Protein AF-A0AAJ3PS61-F1 (afdb_monomer)

pLDDT: mean 83.4, std 12.31, range [49.28, 97.06]

Structure (mmCIF, N/CA/C/O backbone):
data_AF-A0AAJ3PS61-F1
#
_entry.id   AF-A0AAJ3PS61-F1
#
loop_
_atom_site.group_PDB
_atom_site.id
_atom_site.type_symbol
_atom_site.label_atom_id
_atom_site.label_alt_id
_atom_site.label_comp_id
_atom_site.label_asym_id
_atom_site.label_entity_id
_atom_site.label_seq_id
_atom_site.pdbx_PDB_ins_code
_atom_site.Cartn_x
_atom_site.Cartn_y
_atom_site.Cartn_z
_atom_site.occupancy
_atom_site.B_iso_or_equiv
_atom_site.auth_seq_id
_atom_site.auth_comp_id
_atom_site.auth_asym_id
_atom_site.auth_atom_id
_atom_site.pdbx_PDB_model_num
ATOM 1 N N . MET A 1 1 ? -0.400 17.934 -6.095 1.00 53.47 1 MET A N 1
ATOM 2 C CA . MET A 1 1 ? -0.092 17.389 -7.440 1.00 53.47 1 MET A CA 1
ATOM 3 C C . MET A 1 1 ? 1.399 17.132 -7.706 1.00 53.47 1 MET A C 1
ATOM 5 O O . MET A 1 1 ? 1.685 16.376 -8.622 1.00 53.47 1 MET A O 1
ATOM 9 N N . SER A 1 2 ? 2.352 17.680 -6.938 1.00 78.00 2 SER A N 1
ATOM 10 C CA . SER A 1 2 ? 3.796 17.466 -7.177 1.00 78.00 2 SER A CA 1
ATOM 11 C C . SER A 1 2 ? 4.283 16.036 -6.894 1.00 78.00 2 SER A C 1
ATOM 13 O O . SER A 1 2 ? 5.060 15.501 -7.675 1.00 78.00 2 SER A O 1
ATOM 15 N N . GLY A 1 3 ? 3.783 15.394 -5.829 1.00 83.69 3 GLY A N 1
ATOM 16 C CA . GLY A 1 3 ? 4.259 14.072 -5.393 1.00 83.69 3 GLY A CA 1
ATOM 17 C C . GLY A 1 3 ? 4.089 12.958 -6.431 1.00 83.69 3 GLY A C 1
ATOM 18 O O . GLY A 1 3 ? 5.010 12.180 -6.636 1.00 83.69 3 GLY A O 1
ATOM 19 N N . ARG A 1 4 ? 2.959 12.922 -7.153 1.00 88.44 4 ARG A N 1
ATOM 20 C CA . ARG A 1 4 ? 2.720 11.913 -8.202 1.00 88.44 4 ARG A CA 1
ATOM 21 C C . ARG A 1 4 ? 3.699 12.050 -9.367 1.00 88.44 4 ARG A C 1
ATOM 23 O O . ARG A 1 4 ? 4.222 11.052 -9.835 1.00 88.44 4 ARG A O 1
ATOM 30 N N . ARG A 1 5 ? 3.942 13.281 -9.830 1.00 94.19 5 ARG A N 1
ATOM 31 C CA . ARG A 1 5 ? 4.874 13.545 -10.938 1.00 94.19 5 ARG A CA 1
ATOM 32 C C . ARG A 1 5 ? 6.308 13.190 -10.562 1.00 94.19 5 ARG A C 1
ATOM 34 O O . ARG A 1 5 ? 6.982 12.545 -11.348 1.00 94.19 5 ARG A O 1
ATOM 41 N N . LEU A 1 6 ? 6.738 13.571 -9.359 1.00 91.94 6 LEU A N 1
ATOM 42 C CA . LEU A 1 6 ? 8.051 13.188 -8.842 1.00 91.94 6 LEU A CA 1
ATOM 43 C C . LEU A 1 6 ? 8.185 11.663 -8.721 1.00 91.94 6 LEU A C 1
ATOM 45 O O . LEU A 1 6 ? 9.195 11.110 -9.130 1.00 91.94 6 LEU A O 1
ATOM 49 N N . SER A 1 7 ? 7.165 10.988 -8.184 1.00 92.50 7 SER A N 1
ATOM 50 C CA . SER A 1 7 ? 7.176 9.529 -8.053 1.00 92.50 7 SER A CA 1
ATOM 51 C C . SER A 1 7 ? 7.250 8.838 -9.415 1.00 92.50 7 SER A C 1
ATOM 53 O O . SER A 1 7 ? 8.038 7.915 -9.570 1.00 92.50 7 SER A O 1
ATOM 55 N N . GLN A 1 8 ? 6.510 9.323 -10.417 1.00 94.38 8 GLN A N 1
ATOM 56 C CA . GLN A 1 8 ? 6.593 8.780 -11.772 1.00 94.38 8 GLN A CA 1
ATOM 57 C C . GLN A 1 8 ? 7.993 8.962 -12.371 1.00 94.38 8 GLN A C 1
ATOM 59 O O . GLN A 1 8 ? 8.545 8.025 -12.925 1.00 94.38 8 GLN A O 1
ATOM 64 N N . GLU A 1 9 ? 8.599 10.137 -12.203 1.00 95.69 9 GLU A N 1
ATOM 65 C CA . GLU A 1 9 ? 9.947 10.404 -12.712 1.00 95.69 9 GLU A CA 1
ATOM 66 C C . GLU A 1 9 ? 11.004 9.489 -12.070 1.00 95.69 9 GLU A C 1
ATOM 68 O O . GLU A 1 9 ? 11.905 9.006 -12.751 1.00 95.69 9 GLU A O 1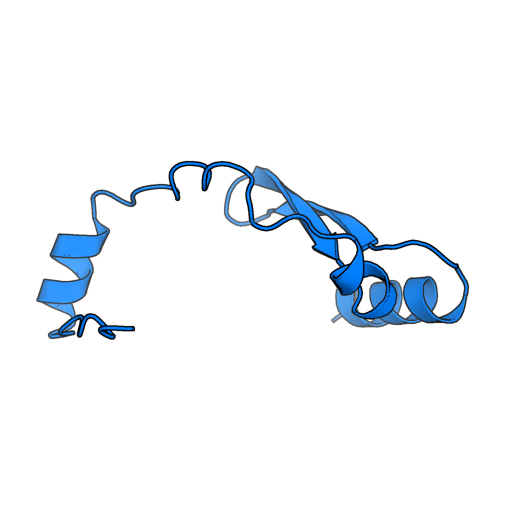
ATOM 73 N N . ILE A 1 10 ? 10.896 9.240 -10.759 1.00 94.69 10 ILE A N 1
ATOM 74 C CA . ILE A 1 10 ? 11.782 8.305 -10.053 1.00 94.69 10 ILE A CA 1
ATOM 75 C C . ILE A 1 10 ? 11.566 6.890 -10.586 1.00 94.69 10 ILE A C 1
ATOM 77 O O . ILE A 1 10 ? 12.537 6.226 -10.925 1.00 94.69 10 ILE A O 1
ATOM 81 N N . TYR A 1 11 ? 10.309 6.459 -10.712 1.00 94.62 11 TYR A N 1
ATOM 82 C CA . TYR A 1 11 ? 9.973 5.163 -11.292 1.00 94.62 11 TYR A CA 1
ATOM 83 C C . TYR A 1 11 ? 10.589 5.003 -12.694 1.00 94.62 11 TYR A C 1
ATOM 85 O O . TYR A 1 11 ? 11.265 4.019 -12.968 1.00 94.62 11 TYR A O 1
ATOM 93 N N . ASP A 1 12 ? 10.428 5.982 -13.579 1.00 96.38 12 ASP A N 1
ATOM 94 C CA . ASP A 1 12 ? 10.877 5.860 -14.970 1.00 96.38 12 ASP A CA 1
ATOM 95 C C . ASP A 1 12 ? 12.409 5.895 -15.121 1.00 96.38 12 ASP A C 1
ATOM 97 O O . ASP A 1 12 ? 12.945 5.381 -16.104 1.00 96.38 12 ASP A O 1
ATOM 101 N N . ARG A 1 13 ? 13.126 6.519 -14.176 1.00 97.06 13 ARG A N 1
ATOM 102 C CA . ARG A 1 13 ? 14.571 6.790 -14.302 1.00 97.06 13 ARG A CA 1
ATOM 103 C C . ARG A 1 13 ? 15.468 5.975 -13.389 1.00 97.06 13 ARG A C 1
ATOM 105 O O . ARG A 1 13 ? 16.684 6.013 -13.577 1.00 97.06 13 ARG A O 1
ATOM 112 N N . THR A 1 14 ? 14.912 5.289 -12.400 1.00 95.38 14 THR A N 1
ATOM 113 C CA . THR A 1 14 ? 15.686 4.460 -11.478 1.00 95.38 14 THR A CA 1
ATOM 114 C C . THR A 1 14 ? 15.106 3.057 -11.389 1.00 95.38 14 THR A C 1
ATOM 116 O O . THR A 1 14 ? 13.997 2.765 -11.840 1.00 95.38 14 THR A O 1
ATOM 119 N N . ASP A 1 15 ? 15.890 2.165 -10.806 1.00 94.50 15 ASP A N 1
ATOM 120 C CA . ASP A 1 15 ? 15.516 0.809 -10.427 1.00 94.50 15 ASP A CA 1
ATOM 121 C C . ASP A 1 15 ? 15.064 0.721 -8.963 1.00 94.50 15 ASP A C 1
ATOM 123 O O . ASP A 1 15 ? 14.927 -0.372 -8.430 1.00 94.50 15 ASP A O 1
ATOM 127 N N . PHE A 1 16 ? 14.806 1.860 -8.310 1.00 94.81 16 PHE A N 1
ATOM 128 C CA . PHE A 1 16 ? 14.351 1.862 -6.925 1.00 94.81 16 PHE A CA 1
ATOM 129 C C . PHE A 1 16 ? 13.012 1.144 -6.783 1.00 94.81 16 PHE A C 1
ATOM 131 O O . PHE A 1 16 ? 12.104 1.318 -7.593 1.00 94.81 16 PHE A O 1
ATOM 138 N N . ASP A 1 17 ? 12.879 0.416 -5.681 1.00 94.19 17 ASP A N 1
ATOM 139 C CA . ASP A 1 17 ? 11.683 -0.352 -5.335 1.00 94.19 17 ASP A CA 1
ATOM 140 C C . ASP A 1 17 ? 10.570 0.504 -4.719 1.00 94.19 17 ASP A C 1
ATOM 142 O O . ASP A 1 17 ? 9.420 0.077 -4.616 1.00 94.19 17 ASP A O 1
ATOM 146 N N . GLY A 1 18 ? 10.884 1.733 -4.303 1.00 92.88 18 GLY A N 1
ATOM 147 C CA . GLY A 1 18 ? 9.923 2.609 -3.653 1.00 92.88 18 GLY A CA 1
ATOM 148 C C . GLY A 1 18 ? 10.510 3.909 -3.118 1.00 92.88 18 GLY A C 1
ATOM 149 O O . GLY A 1 18 ? 11.668 4.251 -3.359 1.00 92.88 18 GLY A O 1
ATOM 150 N N . ILE A 1 19 ? 9.686 4.647 -2.374 1.00 94.00 19 ILE A N 1
ATOM 151 C CA . ILE A 1 19 ? 10.041 5.927 -1.752 1.00 94.00 19 ILE A CA 1
ATOM 152 C C . ILE A 1 19 ? 9.688 5.892 -0.266 1.00 94.00 19 ILE A C 1
ATOM 154 O O . ILE A 1 19 ? 8.540 5.638 0.101 1.00 94.00 19 ILE A O 1
ATOM 158 N N . LEU A 1 20 ? 10.656 6.243 0.582 1.00 93.12 20 LEU A N 1
ATOM 159 C CA . LEU A 1 20 ? 10.421 6.554 1.991 1.00 93.12 20 LEU A CA 1
ATOM 160 C C . LEU A 1 20 ? 9.954 8.003 2.149 1.00 93.12 20 LEU A C 1
ATOM 162 O O . LEU A 1 20 ? 10.553 8.928 1.600 1.00 93.12 20 LE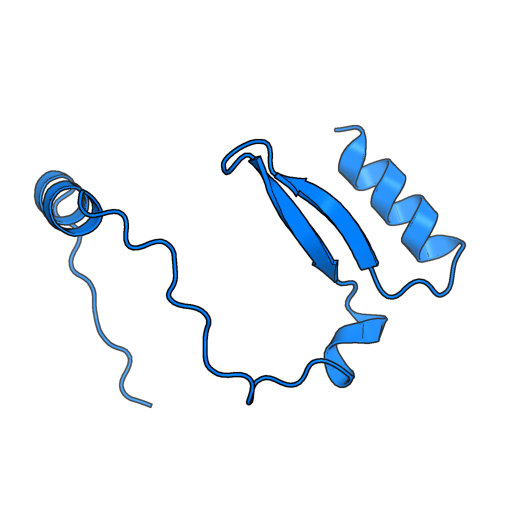U A O 1
ATOM 166 N N . TYR A 1 21 ? 8.899 8.215 2.929 1.00 89.62 21 TYR A N 1
ATOM 167 C CA . TYR A 1 21 ? 8.369 9.543 3.219 1.00 89.62 21 TYR A CA 1
ATOM 168 C C . TYR A 1 21 ? 7.810 9.628 4.639 1.00 89.62 21 TYR A C 1
ATOM 170 O O . TYR A 1 21 ? 7.446 8.6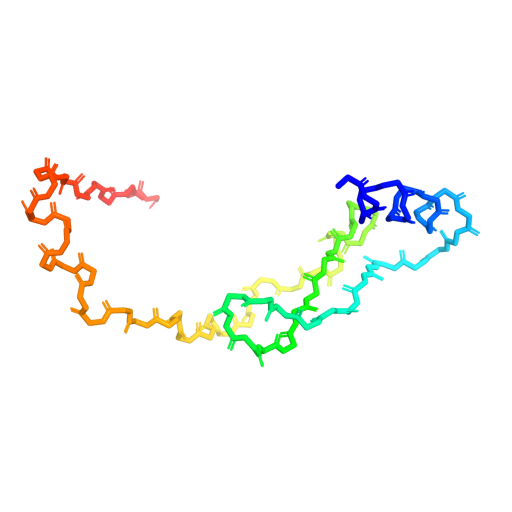29 5.254 1.00 89.62 21 TYR A O 1
ATOM 178 N N . MET A 1 22 ? 7.704 10.848 5.161 1.00 91.44 22 MET A N 1
ATOM 179 C CA . MET A 1 22 ? 6.994 11.103 6.414 1.00 91.44 22 MET A CA 1
ATOM 180 C C . MET A 1 22 ? 5.507 11.315 6.131 1.00 91.44 22 MET A C 1
ATOM 182 O O . MET A 1 22 ? 5.128 12.236 5.401 1.00 91.44 22 MET A O 1
ATOM 186 N N . SER A 1 23 ? 4.650 10.472 6.707 1.00 85.88 23 SER A N 1
ATOM 187 C CA . SER A 1 23 ? 3.201 10.632 6.597 1.00 85.88 23 SER A CA 1
ATOM 188 C C . SER A 1 23 ? 2.753 11.917 7.275 1.00 85.88 23 SER A C 1
ATOM 190 O O . SER A 1 23 ? 2.999 12.132 8.456 1.00 85.88 23 SER A O 1
ATOM 192 N N . ARG A 1 24 ? 2.003 12.747 6.550 1.00 86.88 24 ARG A N 1
ATOM 193 C CA . ARG A 1 24 ? 1.400 13.961 7.116 1.00 86.88 24 ARG A CA 1
ATOM 194 C C . ARG A 1 24 ? 0.249 13.678 8.082 1.00 86.88 24 ARG A C 1
ATOM 196 O O . ARG A 1 24 ? -0.105 14.561 8.850 1.00 86.88 24 ARG A O 1
ATOM 203 N N . ILE A 1 25 ? -0.354 12.491 8.006 1.00 84.38 25 ILE A N 1
ATOM 204 C CA . ILE A 1 25 ? -1.518 12.118 8.822 1.00 84.38 25 ILE A CA 1
ATOM 205 C C . ILE A 1 25 ? -1.058 11.585 10.177 1.00 84.38 25 ILE A C 1
ATOM 207 O O . ILE A 1 25 ? -1.606 11.949 11.209 1.00 84.38 25 ILE A O 1
ATOM 211 N N . THR A 1 26 ? -0.043 10.720 10.172 1.00 83.62 26 THR A N 1
ATOM 212 C CA . THR A 1 26 ? 0.409 10.004 11.374 1.00 83.62 26 THR A CA 1
ATOM 213 C C . THR A 1 26 ? 1.756 10.489 11.899 1.00 83.62 26 THR A C 1
ATOM 215 O O . THR A 1 26 ? 2.160 10.070 12.979 1.00 83.62 26 THR A O 1
ATOM 218 N N . ASN A 1 27 ? 2.466 11.335 11.145 1.00 85.00 27 ASN A N 1
ATOM 219 C CA . ASN A 1 27 ? 3.841 11.759 11.417 1.00 85.00 27 ASN A CA 1
ATOM 220 C C . ASN A 1 27 ? 4.827 10.589 11.605 1.00 85.00 27 ASN A C 1
ATOM 222 O O . ASN A 1 27 ? 5.828 10.710 12.307 1.00 85.00 27 ASN A O 1
ATOM 226 N N . LYS A 1 28 ? 4.538 9.439 10.982 1.00 85.75 28 LYS A N 1
ATOM 227 C CA . LYS A 1 28 ? 5.395 8.245 10.981 1.00 85.75 28 LYS A CA 1
ATOM 228 C C . LYS A 1 28 ? 6.100 8.088 9.634 1.00 85.75 28 LYS A C 1
ATOM 230 O O . LYS A 1 28 ? 5.595 8.570 8.618 1.00 85.75 28 LYS A O 1
ATOM 235 N N . GLN A 1 29 ? 7.239 7.395 9.630 1.00 89.69 29 GLN A N 1
ATOM 236 C CA . GLN A 1 29 ? 7.860 6.938 8.387 1.00 89.69 29 GLN A CA 1
ATOM 237 C C . GLN A 1 29 ? 6.931 5.945 7.683 1.00 89.69 29 GLN A C 1
ATOM 239 O O . GLN A 1 29 ? 6.405 5.018 8.299 1.00 89.69 29 GLN A O 1
ATOM 244 N N . CYS A 1 30 ? 6.728 6.167 6.393 1.00 90.12 30 CYS A N 1
ATOM 245 C CA . CYS A 1 30 ? 5.958 5.316 5.504 1.00 90.12 30 CYS A CA 1
ATOM 246 C C . CYS A 1 30 ? 6.771 5.037 4.242 1.00 90.12 30 CYS A C 1
ATOM 248 O O . CYS A 1 30 ? 7.656 5.812 3.873 1.00 90.12 30 CYS A O 1
ATOM 250 N N . VAL A 1 31 ? 6.438 3.937 3.574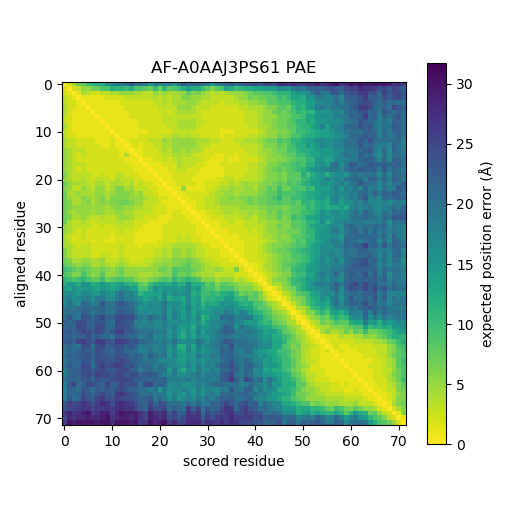 1.00 90.00 31 VAL A N 1
ATOM 251 C CA . VAL A 1 31 ? 7.013 3.563 2.285 1.00 90.00 31 VAL A CA 1
ATOM 252 C C . VAL A 1 31 ? 5.901 3.468 1.246 1.00 90.00 31 VAL A C 1
ATOM 254 O O . VAL A 1 31 ? 4.840 2.907 1.514 1.00 90.00 31 VAL A O 1
ATOM 257 N N . ALA A 1 32 ? 6.132 4.048 0.072 1.00 91.00 32 ALA A N 1
ATOM 258 C CA . ALA A 1 32 ? 5.367 3.757 -1.133 1.00 91.00 32 ALA A CA 1
ATOM 259 C C . ALA A 1 32 ? 6.183 2.761 -1.957 1.00 91.00 32 ALA A C 1
ATOM 261 O O . ALA A 1 32 ? 7.296 3.092 -2.356 1.00 91.00 32 ALA A O 1
ATOM 262 N N . VAL A 1 33 ? 5.654 1.559 -2.171 1.00 92.75 33 VAL A N 1
AT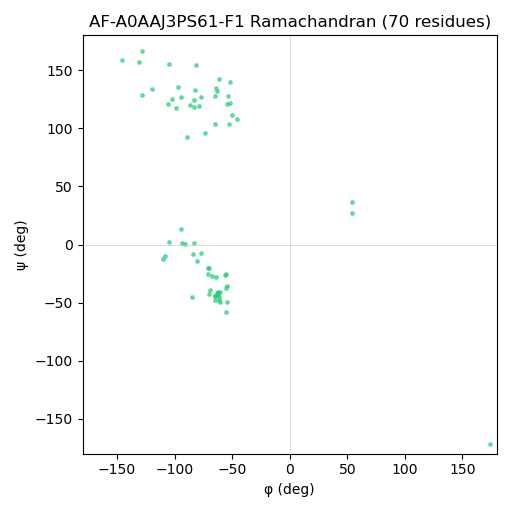OM 263 C CA . VAL A 1 33 ? 6.321 0.496 -2.935 1.00 92.75 33 VAL A CA 1
ATOM 264 C C . VAL A 1 33 ? 5.794 0.512 -4.365 1.00 92.75 33 VAL A C 1
ATOM 266 O O . VAL A 1 33 ? 4.587 0.650 -4.580 1.00 92.75 33 VAL A O 1
ATOM 269 N N . TYR A 1 34 ? 6.691 0.404 -5.336 1.00 94.62 34 TYR A N 1
ATOM 270 C CA . TYR A 1 34 ? 6.333 0.279 -6.741 1.00 94.62 34 TYR A CA 1
ATOM 271 C C . TYR A 1 34 ? 5.957 -1.160 -7.100 1.00 94.62 34 TYR A C 1
ATOM 273 O O . TYR A 1 34 ? 6.417 -2.115 -6.482 1.00 94.62 34 TYR A O 1
ATOM 281 N N . ASP A 1 35 ? 5.148 -1.316 -8.143 1.00 92.31 35 ASP A N 1
ATOM 282 C CA . ASP A 1 35 ? 4.695 -2.615 -8.654 1.00 92.31 35 ASP A CA 1
ATOM 283 C C . ASP A 1 35 ? 5.852 -3.567 -9.004 1.00 92.31 35 ASP A C 1
ATOM 285 O O . ASP A 1 35 ? 5.783 -4.752 -8.689 1.00 92.31 35 ASP A O 1
ATOM 289 N N . ARG A 1 36 ? 6.959 -3.057 -9.558 1.00 92.88 36 ARG A N 1
ATOM 290 C CA . ARG A 1 36 ? 8.157 -3.864 -9.867 1.00 92.88 36 ARG A CA 1
ATOM 291 C C . ARG A 1 36 ? 8.721 -4.637 -8.666 1.00 92.88 36 ARG A C 1
ATOM 293 O O . ARG A 1 36 ? 9.361 -5.665 -8.857 1.00 92.88 36 ARG A O 1
ATOM 300 N N . ALA A 1 37 ? 8.476 -4.149 -7.450 1.00 91.81 37 ALA A N 1
ATOM 301 C CA . ALA A 1 37 ? 9.012 -4.691 -6.209 1.00 91.81 37 ALA A CA 1
ATOM 302 C C . ALA A 1 37 ? 7.977 -5.483 -5.398 1.00 91.81 37 ALA A C 1
ATOM 304 O O . ALA A 1 37 ? 8.277 -5.963 -4.310 1.00 91.81 37 ALA A O 1
ATOM 305 N N . THR A 1 38 ? 6.743 -5.652 -5.882 1.00 87.56 38 THR A N 1
ATOM 306 C CA . THR A 1 38 ? 5.709 -6.325 -5.076 1.00 87.56 38 THR A CA 1
ATOM 307 C C . THR A 1 38 ? 5.997 -7.806 -4.860 1.00 87.56 38 THR A C 1
ATOM 309 O O . THR A 1 38 ? 5.561 -8.369 -3.864 1.00 87.56 38 THR A O 1
ATOM 312 N N . ALA A 1 39 ? 6.734 -8.441 -5.775 1.00 87.00 39 ALA A N 1
ATOM 313 C CA . ALA A 1 39 ? 7.081 -9.858 -5.682 1.00 87.00 39 ALA A CA 1
ATOM 314 C C . ALA A 1 39 ? 8.091 -10.174 -4.564 1.00 87.00 39 ALA A C 1
ATOM 316 O O . ALA A 1 39 ? 8.179 -11.326 -4.150 1.00 87.00 39 ALA A O 1
ATOM 317 N N . SER A 1 40 ? 8.845 -9.182 -4.080 1.00 83.25 40 SER A N 1
ATOM 318 C CA . SER A 1 40 ? 9.801 -9.344 -2.976 1.00 83.25 40 SER A CA 1
ATOM 319 C C . SER A 1 40 ? 9.204 -9.007 -1.606 1.00 83.25 40 SER A C 1
ATOM 321 O O . SER A 1 40 ? 9.904 -9.086 -0.598 1.00 83.25 40 SER A O 1
ATOM 323 N N . LEU A 1 41 ? 7.921 -8.634 -1.545 1.00 81.69 41 LEU A N 1
ATOM 324 C CA . LEU A 1 41 ? 7.239 -8.367 -0.284 1.00 81.69 41 LEU A CA 1
ATOM 325 C C . LEU A 1 41 ? 6.830 -9.682 0.384 1.00 81.69 41 LEU A C 1
ATOM 327 O O . LEU A 1 41 ? 6.010 -10.434 -0.139 1.00 81.69 41 LEU A O 1
ATOM 331 N N . GLU A 1 42 ? 7.358 -9.926 1.580 1.00 78.38 42 GLU A N 1
ATOM 332 C CA . GLU A 1 42 ? 6.912 -11.024 2.432 1.00 78.38 42 GLU A CA 1
ATOM 333 C C . GLU A 1 42 ? 5.674 -10.598 3.230 1.00 78.38 42 GLU A C 1
ATOM 335 O O . GLU A 1 42 ? 5.714 -9.662 4.033 1.00 78.38 42 GLU A O 1
ATOM 340 N N . ALA A 1 43 ? 4.557 -11.293 3.009 1.00 69.56 43 ALA A N 1
ATOM 341 C CA . ALA A 1 43 ? 3.307 -11.073 3.740 1.00 69.56 43 ALA A CA 1
ATOM 342 C C . ALA A 1 43 ? 3.248 -11.828 5.083 1.00 69.56 43 ALA A C 1
ATOM 344 O O . ALA A 1 43 ? 2.340 -11.587 5.873 1.00 69.56 43 ALA A O 1
ATOM 345 N N . ASP A 1 44 ? 4.224 -12.701 5.352 1.00 68.31 44 ASP A N 1
ATOM 346 C CA . ASP A 1 44 ? 4.274 -13.553 6.549 1.00 68.31 44 ASP A CA 1
ATOM 347 C C . ASP A 1 44 ? 4.848 -12.838 7.784 1.00 68.31 44 ASP A C 1
ATOM 349 O O . ASP A 1 44 ? 4.947 -13.417 8.869 1.00 68.31 44 ASP A O 1
ATOM 353 N N . SER A 1 45 ? 5.206 -11.557 7.654 1.00 64.06 45 SER A N 1
ATOM 354 C CA . SER A 1 45 ? 5.516 -10.721 8.811 1.00 64.06 45 SER A CA 1
ATOM 355 C C . SER A 1 45 ? 4.261 -10.570 9.679 1.00 64.06 45 SER A C 1
ATOM 357 O O . SER A 1 45 ? 3.183 -10.301 9.138 1.00 64.06 45 SER A O 1
ATOM 359 N N . PRO A 1 46 ? 4.356 -10.716 11.017 1.00 64.62 46 PRO A N 1
ATOM 360 C CA . PRO A 1 46 ? 3.212 -10.503 11.888 1.00 64.62 46 PRO A CA 1
ATOM 361 C C . PRO A 1 46 ? 2.658 -9.111 11.610 1.00 64.62 46 PRO A C 1
ATOM 363 O O . PRO A 1 46 ? 3.384 -8.120 11.720 1.00 64.62 46 PRO A O 1
ATOM 366 N N . ALA A 1 47 ? 1.383 -9.050 11.215 1.00 63.59 47 ALA A N 1
ATOM 367 C CA . ALA A 1 47 ? 0.709 -7.791 10.957 1.00 63.59 47 ALA A CA 1
ATOM 368 C C . ALA A 1 47 ? 0.945 -6.881 12.165 1.00 63.59 47 ALA A C 1
ATOM 370 O O . ALA A 1 47 ? 0.482 -7.172 13.270 1.00 63.59 47 ALA A O 1
ATOM 371 N N . LEU A 1 48 ? 1.728 -5.815 11.969 1.00 62.69 48 LEU A N 1
ATOM 372 C CA . LEU A 1 48 ? 1.898 -4.802 12.998 1.00 62.69 48 LEU A CA 1
ATOM 373 C C . LEU A 1 48 ? 0.497 -4.350 13.384 1.00 62.69 48 LEU A C 1
ATOM 375 O O . LEU A 1 48 ? -0.285 -4.018 12.490 1.00 62.69 48 LEU A O 1
ATOM 379 N N . ASP A 1 49 ? 0.196 -4.365 14.686 1.00 60.25 49 ASP A N 1
ATOM 380 C CA . ASP A 1 49 ? -1.095 -3.932 15.215 1.00 60.25 49 ASP A CA 1
ATOM 381 C C . ASP A 1 49 ? -1.456 -2.607 14.533 1.00 60.25 49 ASP A C 1
ATOM 383 O O . ASP A 1 49 ? -0.813 -1.569 14.752 1.00 60.25 49 ASP A O 1
ATOM 387 N N . LEU A 1 50 ? -2.442 -2.667 13.629 1.00 59.44 50 LEU A N 1
ATOM 388 C CA . LEU A 1 50 ? -2.966 -1.483 12.969 1.00 59.44 50 LEU A CA 1
ATOM 389 C C . LEU A 1 50 ? -3.319 -0.506 14.078 1.00 59.44 50 LEU A C 1
ATOM 391 O O . LEU A 1 50 ? -3.822 -0.923 15.121 1.00 59.44 50 LEU A O 1
ATOM 395 N N . ILE A 1 51 ? -3.040 0.784 13.871 1.00 62.50 51 ILE A N 1
ATOM 396 C CA . ILE A 1 51 ? -3.400 1.812 14.847 1.00 62.50 51 ILE A CA 1
ATOM 397 C C . ILE A 1 51 ? -4.892 1.645 15.134 1.00 62.50 51 ILE A C 1
ATOM 399 O O . ILE A 1 51 ? -5.736 2.001 14.311 1.00 62.50 51 ILE A O 1
ATOM 403 N N . ARG A 1 52 ? -5.205 1.055 16.292 1.00 63.88 52 ARG A N 1
ATOM 404 C CA . ARG A 1 52 ? -6.575 0.831 16.722 1.00 63.88 52 ARG A CA 1
ATOM 405 C C . ARG A 1 52 ? -7.085 2.191 17.132 1.00 63.88 52 ARG A C 1
ATOM 407 O O . ARG A 1 52 ? -6.812 2.671 18.231 1.00 63.88 52 ARG A O 1
ATOM 414 N N . LEU A 1 53 ? -7.765 2.855 16.208 1.00 69.94 53 LEU A N 1
ATOM 415 C CA . LEU A 1 53 ? -8.500 4.056 16.534 1.00 69.94 53 LEU A CA 1
ATOM 416 C C . LEU A 1 53 ? -9.607 3.608 17.489 1.00 69.94 53 LEU A C 1
ATOM 418 O O . LEU A 1 53 ? -10.570 2.981 17.064 1.00 69.94 53 LEU A O 1
ATOM 422 N N . SER A 1 54 ? -9.456 3.879 18.785 1.00 75.50 54 SER A N 1
ATOM 423 C CA . SER A 1 54 ? -10.451 3.503 19.800 1.00 75.50 54 SER A CA 1
ATOM 424 C C . SER A 1 54 ? -11.837 4.075 19.484 1.00 75.50 54 SER A C 1
ATOM 426 O O . SER A 1 54 ? -12.850 3.481 19.833 1.00 75.50 54 SER A O 1
ATOM 428 N N . ALA A 1 55 ? -11.876 5.193 18.754 1.00 80.12 55 ALA A N 1
ATOM 429 C CA . ALA A 1 55 ? -13.093 5.809 18.247 1.00 80.12 55 ALA A CA 1
ATOM 430 C C . ALA A 1 55 ? -13.696 5.107 17.016 1.00 80.12 55 ALA A C 1
ATOM 432 O O . ALA A 1 55 ? -14.794 5.472 16.618 1.00 80.12 55 ALA A O 1
ATOM 433 N N . LEU A 1 56 ? -13.032 4.118 16.407 1.00 81.44 56 LEU A N 1
ATOM 434 C CA . LEU A 1 56 ? -13.510 3.471 15.183 1.00 81.44 56 LEU A CA 1
ATOM 435 C C . LEU A 1 56 ? -14.874 2.809 15.381 1.00 81.44 56 LEU A C 1
ATOM 437 O O . LEU A 1 56 ? -15.770 3.076 14.595 1.00 81.44 56 LEU A O 1
ATOM 441 N N . GLY A 1 57 ? -15.044 2.006 16.437 1.00 85.50 57 GLY A N 1
ATOM 442 C CA . GLY A 1 57 ? -16.338 1.395 16.767 1.00 85.50 57 GLY A CA 1
ATOM 443 C C . GLY A 1 57 ? -17.446 2.448 16.912 1.00 85.50 57 GLY A C 1
ATOM 444 O O . GLY A 1 57 ? -18.377 2.443 16.112 1.00 85.50 57 GLY A O 1
ATOM 445 N N . PRO A 1 58 ? -17.287 3.430 17.821 1.00 87.69 58 PRO A N 1
ATOM 446 C CA . PRO A 1 58 ? -18.243 4.528 17.970 1.00 87.69 58 PRO A CA 1
ATOM 447 C C . PRO A 1 58 ? -18.535 5.316 16.680 1.00 87.69 58 PRO A C 1
ATOM 449 O O . PRO A 1 58 ? -19.662 5.757 16.469 1.00 87.69 58 PRO A O 1
ATOM 452 N N . ILE A 1 59 ? -17.540 5.515 15.808 1.00 87.06 59 ILE A N 1
ATOM 453 C CA . ILE A 1 59 ? -17.707 6.215 14.525 1.00 87.06 59 ILE A CA 1
ATOM 454 C C . ILE A 1 59 ? -1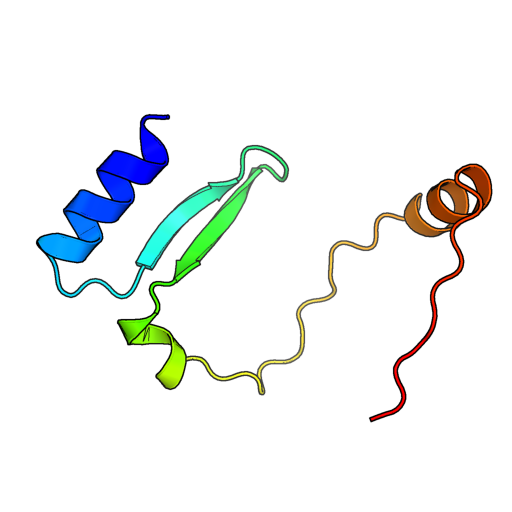8.525 5.374 13.542 1.00 87.06 59 ILE A C 1
ATOM 456 O O . ILE A 1 59 ? -19.389 5.917 12.858 1.00 87.06 59 ILE A O 1
ATOM 460 N N . LEU A 1 60 ? -18.266 4.068 13.459 1.00 90.69 60 LEU A N 1
ATOM 461 C CA . LEU A 1 60 ? -19.028 3.168 12.593 1.00 90.69 60 LEU A CA 1
ATOM 462 C C . LEU A 1 60 ? -20.498 3.111 13.023 1.00 90.69 60 LEU A C 1
ATOM 464 O O . LEU A 1 60 ? -21.375 3.217 12.165 1.00 90.69 60 LEU A O 1
ATOM 468 N N . ASP A 1 61 ? -20.758 3.061 14.333 1.00 89.56 61 ASP A N 1
ATOM 469 C CA . ASP A 1 61 ? -22.113 3.122 14.891 1.00 89.56 61 ASP A CA 1
ATOM 470 C C . ASP A 1 61 ? -22.813 4.441 14.532 1.00 89.56 61 ASP A C 1
ATOM 472 O O . ASP A 1 61 ? -23.943 4.435 14.041 1.00 89.56 61 ASP A O 1
ATOM 476 N N . ALA A 1 62 ? -22.128 5.578 14.712 1.00 92.94 62 ALA A N 1
ATOM 477 C CA . ALA A 1 62 ? -22.662 6.902 14.384 1.00 92.94 62 ALA A CA 1
ATOM 478 C C . ALA A 1 62 ? -22.940 7.092 12.883 1.00 92.94 62 ALA A C 1
ATOM 480 O O . ALA A 1 62 ? -23.809 7.877 12.507 1.00 92.94 62 ALA A O 1
ATOM 481 N N . LEU A 1 63 ? -22.203 6.384 12.025 1.00 92.38 63 LEU A N 1
ATOM 482 C CA . LEU A 1 63 ? -22.383 6.400 10.573 1.00 92.38 63 LEU A CA 1
ATOM 483 C C . LEU A 1 63 ? -23.347 5.312 10.072 1.00 92.38 63 LEU A C 1
ATOM 485 O O . LEU A 1 63 ? -23.561 5.221 8.864 1.00 92.38 63 LEU A O 1
ATOM 489 N N . HIS A 1 64 ? -23.922 4.497 10.964 1.00 92.75 64 HIS A N 1
ATOM 490 C CA . HIS A 1 64 ? -24.763 3.345 10.619 1.00 92.75 64 HIS A CA 1
ATOM 491 C C . HIS A 1 64 ? -24.083 2.362 9.646 1.00 92.75 64 HIS A C 1
ATOM 493 O O . HIS A 1 64 ? -24.722 1.790 8.761 1.00 92.75 64 HIS A O 1
ATOM 499 N N . VAL A 1 65 ? -22.772 2.167 9.802 1.00 90.50 65 VAL A N 1
ATOM 500 C CA . VAL A 1 65 ? -21.970 1.260 8.973 1.00 90.50 65 VAL A CA 1
ATOM 501 C C . VAL A 1 65 ? -21.862 -0.102 9.652 1.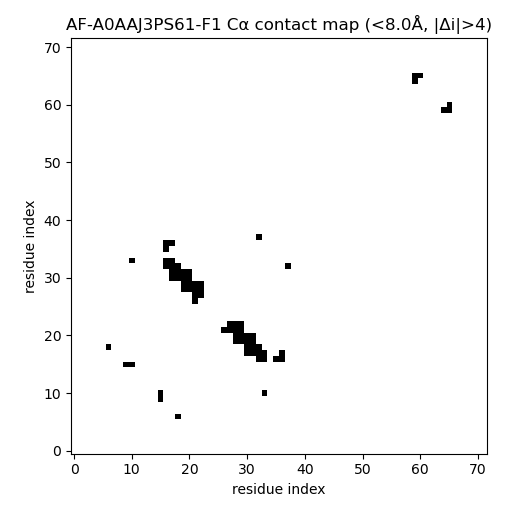00 90.50 65 VAL A C 1
ATOM 503 O O . VAL A 1 65 ? -21.421 -0.203 10.792 1.00 90.50 65 VAL A O 1
ATOM 506 N N . THR A 1 66 ? -22.204 -1.172 8.932 1.00 88.31 66 THR A N 1
ATOM 507 C CA . THR A 1 66 ? -22.026 -2.557 9.394 1.00 88.31 66 THR A CA 1
ATOM 508 C C . THR A 1 66 ? -20.799 -3.183 8.738 1.00 88.31 66 THR A C 1
ATOM 510 O O . THR A 1 66 ? -20.689 -3.207 7.513 1.00 88.31 66 THR A O 1
ATOM 513 N N . VAL A 1 67 ? -19.874 -3.707 9.546 1.00 81.56 67 VAL A N 1
ATOM 514 C CA . VAL A 1 67 ? -18.700 -4.444 9.056 1.00 81.56 67 VAL A CA 1
ATOM 515 C C . VAL A 1 67 ? -19.103 -5.894 8.797 1.00 81.56 67 VAL A C 1
ATOM 517 O O . VAL A 1 67 ? -19.609 -6.564 9.693 1.00 81.56 67 VAL A O 1
ATOM 520 N N . ILE A 1 68 ? -18.885 -6.373 7.573 1.00 86.62 68 ILE A N 1
ATOM 521 C CA . ILE A 1 68 ? -19.139 -7.763 7.184 1.00 86.62 68 ILE A CA 1
ATOM 522 C C . ILE A 1 68 ? -17.788 -8.455 7.069 1.00 86.62 68 ILE A C 1
ATOM 524 O O . ILE A 1 68 ? -16.938 -8.021 6.291 1.00 86.62 68 ILE A O 1
ATOM 528 N N . ASP A 1 69 ? -17.591 -9.516 7.845 1.00 77.81 69 ASP A N 1
ATOM 529 C CA . ASP A 1 69 ? -16.368 -10.302 7.768 1.00 77.81 69 ASP A CA 1
ATOM 530 C C . ASP A 1 69 ? -16.418 -11.212 6.536 1.00 77.81 69 ASP A C 1
ATOM 532 O O . ASP A 1 69 ? -17.392 -11.944 6.320 1.00 77.81 69 ASP A O 1
ATOM 536 N N . ARG A 1 70 ? -15.391 -11.144 5.687 1.00 65.19 70 ARG A N 1
ATOM 537 C CA . ARG A 1 70 ? -15.329 -11.970 4.479 1.00 65.19 70 ARG A CA 1
ATOM 538 C C . ARG A 1 70 ? -14.638 -13.278 4.840 1.00 65.19 70 ARG A C 1
ATOM 540 O O . ARG A 1 70 ? -13.414 -13.367 4.781 1.00 65.19 70 ARG A O 1
ATOM 547 N N . GLN A 1 71 ? -15.439 -14.279 5.204 1.00 51.50 71 GLN A N 1
ATOM 548 C CA . GLN A 1 71 ? -14.963 -15.652 5.384 1.00 51.50 71 GLN A CA 1
ATOM 549 C C . GLN A 1 71 ? -14.203 -16.083 4.120 1.00 51.50 71 GLN A C 1
ATOM 551 O O . GLN A 1 71 ? -14.737 -15.989 3.011 1.00 51.50 71 GLN A O 1
ATOM 556 N N . SER A 1 72 ? -12.934 -16.452 4.301 1.00 49.28 72 SER A N 1
ATOM 557 C CA . SER A 1 72 ? -12.038 -16.986 3.267 1.00 49.28 72 SER A CA 1
ATOM 558 C C . SER A 1 72 ? -11.873 -18.483 3.465 1.00 49.28 72 SER A C 1
ATOM 560 O O . SER A 1 72 ? -11.842 -18.899 4.645 1.00 49.28 72 SER A O 1
#

Mean predicted aligned error: 11.28 Å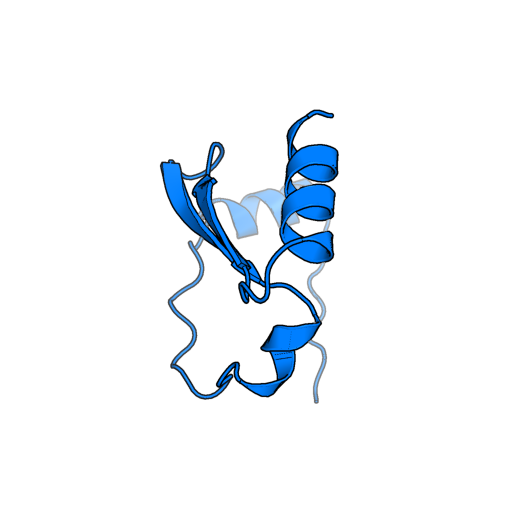

Foldseek 3Di:
DVVVVVQVVCVVPDPDQWDWDQDPVPRDIDTDGDPVCPVVDDPPPPPDPDPPPVCPVVVCVVVVHDDDDDDD

Nearest PDB structures (foldseek):
  7zmg-assembly1_G  TM=3.898E-01  e=5.909E+00  Thermochaetoides thermophila DSM 1495

Secondary structure (DSSP, 8-state):
-HHHHHHHHHHHH----EEEEE-TTT-SEEEEEPGGGGGG--TTS--------TTHHHHHHHTTPPP-----

Radius of gyration: 17.2 Å; Cα contacts (8 Å, |Δi|>4): 35; chains: 1; bounding box: 40×34×35 Å

Solvent-accessible surface area (backbone atoms only — not comparable to full-atom values): 4873 Å² total; per-residue (Å²): 122,65,67,63,56,54,51,50,53,47,54,77,74,46,88,67,48,55,47,80,46,72,36,90,88,76,73,40,85,42,73,49,72,38,79,94,39,55,84,79,60,75,81,83,57,79,78,69,82,66,86,75,57,82,59,48,64,63,49,32,60,76,66,74,55,81,88,79,84,79,87,125

Sequence (72 aa):
MSGRRLSQEIYDRTDFDGILYMSRITNKQCVAVYDRATASLEADSPALDLIRLSALGPILDALHVTVIDRQS

=== Feature glossary ===
The record interleaves many kinds of information about one protein. Here is each kind framed as the question it answers.

Q: What does the local fold look like, residue by residue?
A: A 3Di character summarizes, for each residue, the relative orientation of the Cα frame of its nearest spatial neighbor. Because it encodes fold topology rather than chemistry, 3Di alignments detect remote structural similarity that sequence alignment misses.

Q: Which residues are in helices, strands, or loops?
A: Secondary structure is the local, repeating backbone conformation. DSSP classifies it into eight states by reading the hydrogen-bond network: three helix types (H, G, I), two β types (E, B), two non-regular types (T, S), and unstructured coil (-).

Q: How big and how compact is the whole molecule?
A: Three whole-structure scalars: the radius of gyration (RMS 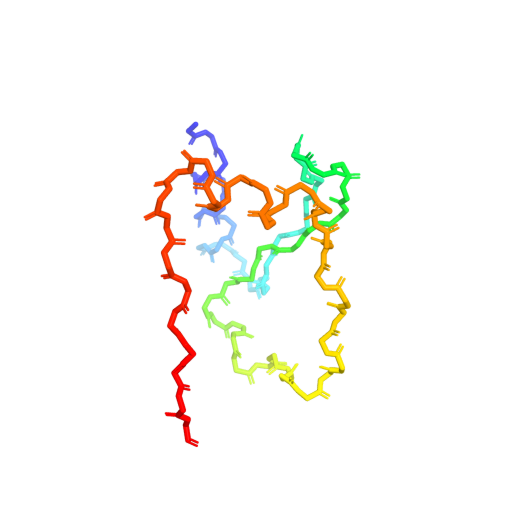distance of Cα from centroid, in Å), the count of Cα–Cα contacts (pairs closer than 8 Å and separated by more than four residues in sequence — i.e. tertiary, not local, contacts), and the bounding-box dimensions. Together they distinguish compact globular folds from extended fibres or disordered chains.

Q: How confident is the AlphaFold model at each residue?
A: For AlphaFold models, the B-factor field carries pLDDT — the model's own estimate of local accuracy on a 0–100 scale. Regions with pLDDT<50 should be treated as essentially unmodeled; they often correspond to intrinsically disordered segments.

Q: What family and function is it annotated with?
A: Functional annotations link the protein to curated databases. InterPro entries identify conserved domains and families by matching the sequence against member-database signatures (Pfam, PROSITE, CDD, …). Gene Ontology (GO) terms describe molecular function, biological process, and cellular component in a controlled vocabulary. CATH places the structure in a hierarchical fold classification (Class/Architecture/Topology/Homologous-superfamily). The organism is the source species.

Q: What known structures does this most resemble?
A: Nearest PDB neighbors are the top structural matches found by Foldseek when searching this structure against the entire Protein Data Bank. Each hit reports a TM-score (0 to 1; >0.5 almost always implies the same fold) and an E-value. These are *structural* homologs — they may share no detectable sequence similarity.

Q: Which residues are buried vs exposed?
A: Solvent-accessible surface area (SASA) is the area in Å² traced out by the centre of a 1.4 Å probe sphere (a water molecule) rolled over the protein's van der Waals surface (Shrake–Rupley / Lee–Richards construction). Buried residues have near-zero SASA; fully exposed residues can exceed 200 Å². The total SASA scales roughly with the number of surface residues.

Q: What are the backbone torsion angles?
A: φ (phi) and ψ (psi) are the two rotatable backbone dihedrals per residue: φ is the C(i-1)–N–Cα–C torsion, ψ is the N–Cα–C–N(i+1) torsion, both in degrees on (−180°, 180°]. α-helical residues cluster near (−60°, −45°); β-strand residues near (−120°, +130°). A Ramachandran plot is simply a scatter of (φ, ψ) for every residue.

Q: Are the domains correctly placed relative to each other?
A: Predicted aligned error is AlphaFold's pairwise confidence. Unlike pLDDT (per-residue), PAE is per-residue-pair and captures whether two parts of the structure are correctly placed relative to each other. Units are ångströms of expected positional error.

Q: What if only a Cα trace is available?
A: P-SEA three-state annotation labels each residue as helix, strand, or coil based purely on the geometry of the Cα trace. It serves as a fallback when the full backbone (and thus DSSP) is unavailable.

Q: What is the amino-acid chain?
A: This is the polypeptide sequence — one letter per residue, N-terminus first. Length ranges from a few dozen residues for small domains to over a thousand for large multi-domain proteins.

Q: What do the rendered images show?
A: The six renders are orthographic views along the three Cartesian axes in both directions. Representation (cartoon, sticks, or surface) and color scheme (sequence-rainbow or by-chain) vary across proteins so the training set covers all the common visualization conventions.

Q: What do the diagnostic plots show?
A: Plot images: a contact map (which residues are close in 3D, as an N×N binary image), a Ramachandran scatter (backbone torsion angles, revealing secondary-structure composition at a glance), and — for AlphaFold structures — a PAE heatmap (pairwise prediction confidence).

Q: How mobile is each atom in the crystal?
A: B-factor (Debye–Waller factor) reflects atomic displacement in the crystal lattice. It is an experimental observable (units Å²), not a prediction; low values mean the atom is pinned down, high values mean it moves or is heterogeneous across the crystal.

Q: Where is each backbone atom in 3D?
A: The mmCIF table is the protein's shape written out atom by atom. For each backbone N, Cα, C, and carbonyl O, it records an (x, y, z) coordinate triple in Å plus the residue type, chain letter, and residue number.